Protein AF-A0A8X7B9W6-F1 (afdb_monomer)

Solvent-accessible surface area (backbone atoms only — not comparable to full-atom values): 8269 Å² total; per-residue (Å²): 113,77,61,52,80,72,72,48,58,95,86,63,89,63,46,58,64,69,31,48,52,60,50,53,57,27,50,77,64,75,42,87,74,66,68,87,75,43,56,63,53,60,66,53,50,50,39,49,50,31,42,53,51,50,54,51,38,53,75,70,69,50,92,70,72,53,69,81,34,40,29,38,85,53,95,95,35,83,41,71,57,70,68,85,72,73,56,68,72,58,46,46,67,78,60,58,82,56,89,60,82,83,79,76,84,77,96,76,90,77,79,86,76,73,63,79,74,58,59,65,58,54,63,58,66,75,74,107

Radius of gyration: 18.79 Å; Cα contacts (8 Å, |Δi|>4): 83; chains: 1; bounding box: 34×42×53 Å

Sequence (128 aa):
MYFGLYGASAKIKDLNPLKYNPFIKATAKNASVLLSSLPPTTDAALEHLKRVHLQIQIWLGNDVDIDNWGWKHFNNMLIPITMNRLPDHLLQILFCNCKKGCLGWSKEIVSCSLPTVQRKEWFRLLLK

Nearest PDB structures (foldseek):
  6yxy-assembly1_BE  TM=2.514E-01  e=5.507E+00  Trypanosoma brucei brucei

Foldseek 3Di:
DLCVVLVDDPVDPALVCSQPVVVVVCLVVVHDDPPVSRDDHPVVVVLVVLVVVVVVCVVVVHDDDLCVRQWDDDPNDIDGNDPDDDPVVVVCLVQVPCPDQDDDDDDDDDDSSDPPVVNVVVVVVVVD

Secondary structure (DSSP, 8-state):
-GGGGGT--TT---SHHHHHHHHHHHHHTTPPP-GGGSPPPHHHHHHHHHHHHHHHHHHTT----GGGTTEEEETTEEEE----PPPHHHHHHHT---SS----SSSS-------TTHHHHHHHHS--

pLDDT: mean 70.4, std 18.18, range [31.06, 96.31]

Organism: Trichonephila clavipes (NCBI:txid2585209)

Structure (mmCIF, N/CA/C/O backbone):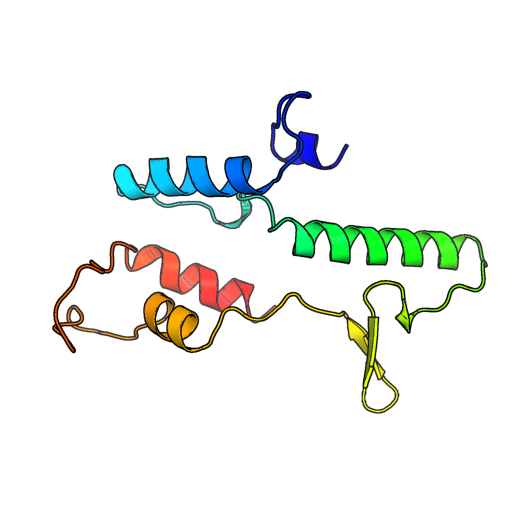
data_AF-A0A8X7B9W6-F1
#
_entry.id   AF-A0A8X7B9W6-F1
#
loop_
_atom_site.group_PDB
_atom_site.id
_atom_site.type_symbol
_atom_site.label_atom_id
_atom_site.label_alt_id
_atom_site.label_comp_id
_atom_site.label_asym_id
_atom_site.label_entity_id
_atom_site.label_seq_id
_atom_site.pdbx_PDB_ins_code
_atom_site.Cartn_x
_atom_site.Cartn_y
_atom_site.Cartn_z
_atom_site.occupancy
_atom_site.B_iso_or_equiv
_atom_site.auth_seq_id
_atom_site.auth_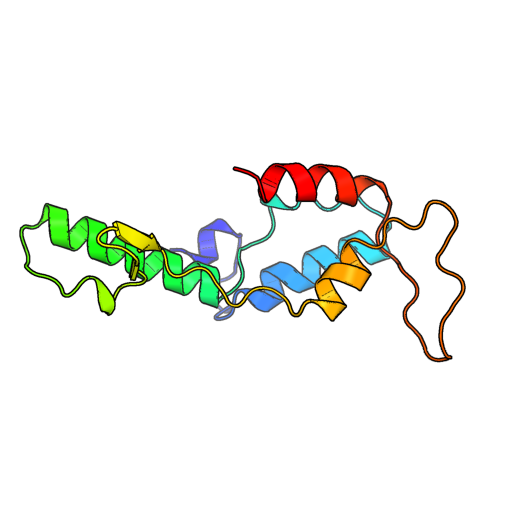comp_id
_atom_site.auth_asym_id
_atom_site.auth_atom_id
_atom_site.pdbx_PDB_model_num
ATOM 1 N N . MET A 1 1 ? 0.609 14.748 -1.212 1.00 59.38 1 MET A N 1
ATOM 2 C CA . MET A 1 1 ? 1.623 14.046 -0.396 1.00 59.38 1 MET A CA 1
ATOM 3 C C . MET A 1 1 ? 2.027 12.715 -1.028 1.00 59.38 1 MET A C 1
ATOM 5 O O . MET A 1 1 ? 3.168 12.618 -1.442 1.00 59.38 1 MET A O 1
ATOM 9 N N . TYR A 1 2 ? 1.114 11.753 -1.222 1.00 71.19 2 TYR A N 1
ATOM 10 C CA . TYR A 1 2 ? 1.434 10.405 -1.735 1.00 71.19 2 TYR A CA 1
ATOM 11 C C . TYR A 1 2 ? 2.133 10.355 -3.112 1.00 71.19 2 TYR A C 1
ATOM 13 O O . TYR A 1 2 ? 3.197 9.764 -3.249 1.00 71.19 2 TYR A O 1
ATOM 21 N N . PHE A 1 3 ? 1.597 11.049 -4.123 1.00 76.88 3 PHE A N 1
ATOM 22 C CA . PHE A 1 3 ? 2.201 11.122 -5.465 1.00 76.88 3 PHE A CA 1
ATOM 23 C C . PHE A 1 3 ? 3.614 11.740 -5.470 1.00 76.88 3 PHE A C 1
ATOM 25 O O . PHE A 1 3 ? 4.455 11.372 -6.288 1.00 76.88 3 PHE A O 1
ATOM 32 N N . GLY A 1 4 ? 3.897 12.647 -4.528 1.00 78.25 4 GLY A N 1
ATOM 33 C CA . GLY A 1 4 ? 5.192 13.320 -4.412 1.00 78.25 4 GLY A CA 1
ATOM 34 C C . GLY A 1 4 ? 6.334 12.387 -4.003 1.00 78.25 4 GLY A C 1
ATOM 35 O O . GLY A 1 4 ? 7.462 12.618 -4.427 1.00 78.25 4 GLY A O 1
ATOM 36 N N . LEU A 1 5 ? 6.050 11.296 -3.271 1.00 81.50 5 LEU A N 1
ATOM 37 C CA . LEU A 1 5 ? 7.064 10.288 -2.921 1.00 81.50 5 LEU A CA 1
ATOM 38 C C . LEU A 1 5 ? 7.690 9.630 -4.158 1.00 81.50 5 LEU A C 1
ATOM 40 O O . LEU A 1 5 ? 8.839 9.207 -4.112 1.00 81.50 5 LEU A O 1
ATOM 44 N N . TYR A 1 6 ? 6.949 9.579 -5.266 1.00 81.19 6 TYR A N 1
ATOM 45 C CA . TYR A 1 6 ? 7.391 8.975 -6.523 1.00 81.19 6 TYR A CA 1
ATOM 46 C C . TYR A 1 6 ? 7.807 10.021 -7.567 1.00 81.19 6 TYR A C 1
ATOM 48 O O . TYR A 1 6 ? 7.833 9.729 -8.761 1.00 81.19 6 TYR A O 1
ATOM 56 N N . GLY A 1 7 ? 8.104 11.256 -7.140 1.00 80.44 7 GLY A N 1
ATOM 57 C CA . GLY A 1 7 ? 8.569 12.325 -8.030 1.00 80.44 7 GLY A CA 1
ATOM 58 C C . GLY A 1 7 ? 7.512 12.822 -9.022 1.00 80.44 7 GLY A C 1
ATOM 59 O O . GLY A 1 7 ? 7.854 13.366 -10.073 1.00 80.44 7 GLY A O 1
ATOM 60 N N . ALA A 1 8 ? 6.225 12.622 -8.729 1.00 84.12 8 ALA A N 1
ATOM 61 C CA . ALA A 1 8 ? 5.153 13.066 -9.607 1.00 84.12 8 ALA A CA 1
ATOM 62 C C . ALA A 1 8 ? 5.015 14.596 -9.608 1.00 84.12 8 ALA A C 1
ATOM 64 O O . ALA A 1 8 ? 5.003 15.236 -8.556 1.00 84.12 8 ALA A O 1
ATOM 65 N N . SER A 1 9 ? 4.814 15.182 -10.792 1.00 82.50 9 SER A N 1
ATOM 66 C CA . SER A 1 9 ? 4.372 16.578 -10.892 1.00 82.50 9 SER A CA 1
ATOM 67 C C . SER A 1 9 ? 2.943 16.738 -10.358 1.00 82.50 9 SER A C 1
ATOM 69 O O . SER A 1 9 ? 2.137 15.811 -10.451 1.00 82.50 9 SER A O 1
ATOM 71 N N . ALA A 1 10 ? 2.582 17.942 -9.905 1.00 80.75 10 ALA A N 1
ATOM 72 C CA . ALA A 1 10 ? 1.245 18.248 -9.378 1.00 80.75 10 ALA A CA 1
ATOM 73 C C . ALA A 1 10 ? 0.084 17.999 -10.369 1.00 80.75 10 ALA A C 1
ATOM 75 O O . ALA A 1 10 ? -1.075 17.969 -9.968 1.00 80.75 10 ALA A O 1
ATOM 76 N N . LYS A 1 11 ? 0.379 17.822 -11.665 1.00 81.62 11 LYS A N 1
ATOM 77 C CA . LYS A 1 11 ? -0.619 17.552 -12.713 1.00 81.62 11 LYS A CA 1
ATOM 78 C C . LYS A 1 11 ? -1.028 16.078 -12.791 1.00 81.62 11 LYS A C 1
ATOM 80 O O . LYS A 1 11 ? -2.054 15.766 -13.391 1.00 81.62 11 LYS A O 1
ATOM 85 N N . ILE A 1 12 ? -0.228 15.173 -12.230 1.00 78.88 12 ILE A N 1
ATOM 86 C CA . ILE A 1 12 ? -0.461 13.731 -12.318 1.00 78.88 12 ILE A CA 1
ATOM 87 C C . ILE A 1 12 ? -1.448 13.322 -11.225 1.00 78.88 12 ILE A C 1
ATOM 89 O O . ILE A 1 12 ? -1.194 13.532 -10.042 1.00 78.88 12 ILE A O 1
ATOM 93 N N . LYS A 1 13 ? -2.571 12.731 -11.643 1.00 80.62 13 LYS A N 1
ATOM 94 C CA . LYS A 1 13 ? -3.644 12.253 -10.754 1.00 80.62 13 LYS A CA 1
ATOM 95 C C . LYS A 1 13 ? -3.729 10.728 -10.658 1.00 80.62 13 LYS A C 1
ATOM 97 O O . LYS A 1 13 ? -4.486 10.223 -9.841 1.00 80.62 13 LYS A O 1
ATOM 102 N N . ASP A 1 14 ? -2.972 10.012 -11.487 1.00 81.56 14 ASP A N 1
ATOM 103 C CA . ASP A 1 14 ? -2.948 8.550 -11.526 1.00 81.56 14 ASP A CA 1
ATOM 104 C C . ASP A 1 14 ? -1.517 8.037 -11.343 1.00 81.56 14 ASP A C 1
ATOM 106 O O . ASP A 1 14 ? -0.548 8.631 -11.823 1.00 81.56 14 ASP A O 1
ATOM 110 N N . LEU A 1 15 ? -1.391 6.933 -10.616 1.00 81.00 15 LEU A N 1
ATOM 111 C CA . LEU A 1 15 ? -0.134 6.277 -10.294 1.00 81.00 15 LEU A CA 1
ATOM 112 C C . LEU A 1 15 ? 0.328 5.361 -11.439 1.00 81.00 15 LEU A C 1
ATOM 114 O O . LEU A 1 15 ? 1.527 5.113 -11.591 1.00 81.00 15 LEU A O 1
ATOM 118 N N . ASN A 1 16 ? -0.599 4.907 -12.290 1.00 83.19 16 ASN A N 1
ATOM 119 C CA . ASN A 1 16 ? -0.290 3.981 -13.379 1.00 83.19 16 ASN A CA 1
ATOM 120 C C . ASN A 1 16 ? 0.755 4.521 -14.372 1.00 83.19 16 ASN A C 1
ATOM 122 O O . ASN A 1 16 ? 1.704 3.788 -14.663 1.00 83.19 16 ASN A O 1
ATOM 126 N N . PRO A 1 17 ? 0.692 5.782 -14.855 1.00 84.06 17 PRO A N 1
ATOM 127 C CA . PRO A 1 17 ? 1.710 6.310 -15.766 1.00 84.06 17 PRO A CA 1
ATOM 128 C C . PRO A 1 17 ? 3.104 6.396 -15.131 1.00 84.06 17 PRO A C 1
ATOM 130 O O . PRO A 1 17 ? 4.108 6.199 -15.819 1.00 84.06 17 PRO A O 1
ATOM 133 N N . LEU A 1 18 ? 3.175 6.657 -13.820 1.00 83.81 18 LEU A N 1
ATOM 134 C CA . LEU A 1 18 ? 4.432 6.711 -13.062 1.00 83.81 18 LEU A CA 1
ATOM 135 C C . LEU A 1 18 ? 5.066 5.328 -12.907 1.00 83.81 18 LEU A C 1
ATOM 137 O O . LEU A 1 18 ? 6.282 5.221 -12.801 1.00 83.81 18 LEU A O 1
ATOM 141 N N . LYS A 1 19 ? 4.255 4.268 -12.923 1.00 82.88 19 LYS A N 1
ATOM 142 C CA . LYS A 1 19 ? 4.721 2.881 -12.881 1.00 82.88 19 LYS A CA 1
ATOM 143 C C . LYS A 1 19 ? 5.088 2.355 -14.266 1.00 82.88 19 LYS A C 1
ATOM 145 O O . LYS A 1 19 ? 6.163 1.792 -14.460 1.00 82.88 19 LYS A O 1
ATOM 150 N N . TYR A 1 20 ? 4.189 2.532 -15.230 1.00 83.56 20 TYR A N 1
ATOM 151 C CA . TYR A 1 20 ? 4.286 1.913 -16.548 1.00 83.56 20 TYR A CA 1
ATOM 152 C C . TYR A 1 20 ? 5.398 2.529 -17.401 1.00 83.56 20 TYR A C 1
ATOM 154 O O . TYR A 1 20 ? 6.213 1.806 -17.972 1.00 83.56 20 TYR A O 1
ATOM 162 N N . ASN A 1 21 ? 5.498 3.861 -17.449 1.00 84.19 21 ASN A N 1
ATOM 163 C CA . ASN A 1 21 ? 6.439 4.526 -18.352 1.00 84.19 21 ASN A CA 1
ATOM 164 C C . ASN A 1 21 ? 7.914 4.230 -18.024 1.00 84.19 21 ASN A C 1
ATOM 166 O O . ASN A 1 21 ? 8.667 3.929 -18.955 1.00 84.19 21 ASN A O 1
ATOM 170 N N . PRO A 1 22 ? 8.370 4.278 -16.754 1.00 81.25 22 PRO A N 1
ATOM 171 C CA . PRO A 1 22 ? 9.742 3.898 -16.416 1.00 81.25 22 PRO A CA 1
ATOM 172 C C . PRO A 1 22 ? 10.018 2.423 -16.699 1.00 81.25 22 PRO A C 1
ATOM 174 O O . PRO A 1 22 ? 11.083 2.091 -17.215 1.00 81.25 22 PRO A O 1
ATOM 177 N N . PHE A 1 23 ? 9.043 1.552 -16.426 1.00 80.56 23 PHE A N 1
ATOM 178 C CA . PHE A 1 23 ? 9.162 0.121 -16.677 1.00 80.56 23 PHE A CA 1
ATOM 179 C C . PHE A 1 23 ? 9.349 -0.185 -18.169 1.00 80.56 23 PHE A C 1
ATOM 181 O O . PHE A 1 23 ? 10.295 -0.882 -18.541 1.00 80.56 23 PHE A O 1
ATOM 188 N N . ILE A 1 24 ? 8.515 0.388 -19.042 1.00 80.69 24 ILE A N 1
ATOM 189 C CA . ILE A 1 24 ? 8.644 0.223 -20.498 1.00 80.69 24 ILE A CA 1
ATOM 190 C C . ILE A 1 24 ? 9.957 0.812 -21.013 1.00 80.69 24 ILE A C 1
ATOM 192 O O . ILE A 1 24 ? 10.657 0.177 -21.797 1.00 80.69 24 ILE A O 1
ATOM 196 N N . LYS A 1 25 ? 10.351 2.000 -20.543 1.00 82.56 25 LYS A N 1
ATOM 197 C CA . LYS A 1 25 ? 11.625 2.616 -20.953 1.00 82.56 25 LYS A CA 1
ATOM 198 C C . LYS A 1 25 ? 12.837 1.770 -20.569 1.00 82.56 25 LYS A C 1
ATOM 200 O O . LYS A 1 25 ? 13.794 1.702 -21.336 1.00 82.56 25 LYS A O 1
ATOM 205 N N . ALA A 1 26 ? 12.823 1.164 -19.388 1.00 76.31 26 ALA A N 1
ATOM 206 C CA . ALA A 1 26 ? 13.914 0.322 -18.920 1.00 76.31 26 ALA A CA 1
ATOM 207 C C . ALA A 1 26 ? 13.950 -1.026 -19.651 1.00 76.31 26 ALA A C 1
ATOM 209 O O . ALA A 1 26 ? 15.013 -1.433 -20.115 1.00 76.31 26 ALA A O 1
ATOM 210 N N . THR A 1 27 ? 12.796 -1.672 -19.835 1.00 73.81 27 THR A N 1
ATOM 211 C CA . THR A 1 27 ? 12.693 -2.937 -20.584 1.00 73.81 27 THR A CA 1
ATOM 212 C C . THR A 1 27 ? 13.085 -2.768 -22.051 1.00 73.81 27 THR A C 1
ATOM 214 O O . THR A 1 27 ? 13.864 -3.571 -22.555 1.00 73.81 27 THR A O 1
ATOM 217 N N . ALA A 1 28 ? 12.679 -1.677 -22.711 1.00 77.25 28 ALA A N 1
ATOM 218 C CA . ALA A 1 28 ? 13.109 -1.357 -24.077 1.00 77.25 28 ALA A CA 1
ATOM 219 C C . ALA A 1 28 ? 14.634 -1.188 -24.211 1.00 77.25 28 ALA A C 1
ATOM 221 O O . ALA A 1 28 ? 15.199 -1.421 -25.276 1.00 77.25 28 ALA A O 1
ATOM 222 N N . LYS A 1 29 ? 15.312 -0.794 -23.127 1.00 78.44 29 LYS A N 1
ATOM 223 C CA . LYS A 1 29 ? 16.772 -0.639 -23.067 1.00 78.44 29 LYS A CA 1
ATOM 224 C C . LYS A 1 29 ? 17.493 -1.883 -22.537 1.00 78.44 29 LYS A C 1
ATOM 226 O O . LYS A 1 29 ? 18.694 -1.808 -22.298 1.00 78.44 29 LYS A O 1
ATOM 231 N N . ASN A 1 30 ? 16.785 -2.996 -22.311 1.00 76.62 30 ASN A N 1
ATOM 232 C CA . ASN A 1 30 ? 17.295 -4.181 -21.606 1.00 76.62 30 ASN A CA 1
ATOM 233 C C . ASN A 1 30 ? 17.947 -3.853 -20.246 1.00 76.62 30 ASN A C 1
ATOM 235 O O . ASN A 1 30 ? 18.818 -4.579 -19.767 1.00 76.62 30 ASN A O 1
ATOM 239 N N . ALA A 1 31 ? 17.536 -2.751 -19.617 1.00 75.12 31 ALA A N 1
ATOM 240 C CA . ALA A 1 31 ? 18.047 -2.318 -18.329 1.00 75.12 31 ALA A CA 1
ATOM 241 C C . ALA A 1 31 ? 17.284 -3.012 -17.195 1.00 75.12 31 ALA A C 1
ATOM 243 O O . ALA A 1 31 ? 16.072 -3.229 -17.271 1.00 75.12 31 ALA A O 1
ATOM 244 N N . SER A 1 32 ? 17.986 -3.326 -16.107 1.00 71.94 32 SER A N 1
ATOM 245 C CA . SER A 1 32 ? 17.351 -3.841 -14.896 1.00 71.94 32 SER A CA 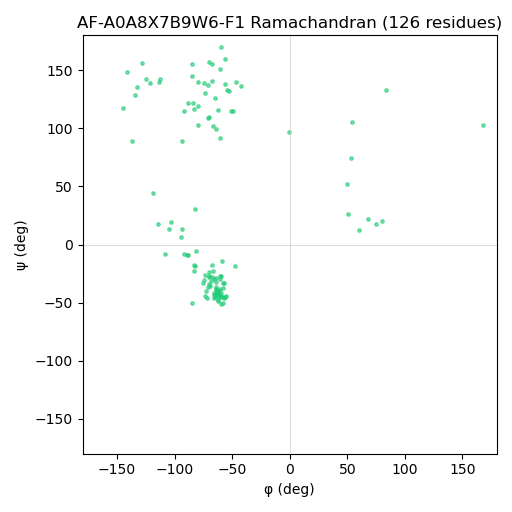1
ATOM 246 C C . SER A 1 32 ? 16.428 -2.783 -14.287 1.00 71.94 32 SER A C 1
ATOM 248 O O . SER A 1 32 ? 16.870 -1.672 -13.993 1.00 71.94 32 SER A O 1
ATOM 250 N N . VAL A 1 33 ? 15.164 -3.135 -14.045 1.00 70.56 33 VAL A N 1
ATOM 251 C CA . VAL A 1 33 ? 14.237 -2.284 -13.287 1.00 70.56 33 VAL A CA 1
ATOM 252 C C . VAL A 1 33 ? 14.358 -2.610 -11.808 1.00 70.56 33 VAL A C 1
ATOM 254 O O . VAL A 1 33 ? 14.090 -3.744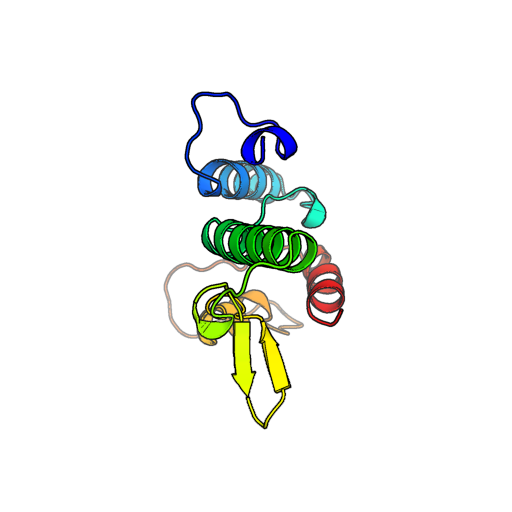 -11.405 1.00 70.56 33 VAL A O 1
ATOM 257 N N . LEU A 1 34 ? 14.694 -1.607 -10.999 1.00 76.06 34 LEU A N 1
ATOM 258 C CA . LEU A 1 34 ? 14.542 -1.698 -9.555 1.00 76.06 34 LEU A CA 1
ATOM 259 C C . LEU A 1 34 ? 13.045 -1.664 -9.223 1.00 76.06 34 LEU A C 1
ATOM 261 O O . LEU A 1 34 ? 12.385 -0.647 -9.386 1.00 76.06 34 LEU A O 1
ATOM 265 N N . LEU A 1 35 ? 12.485 -2.790 -8.791 1.00 72.88 35 LEU A N 1
ATOM 266 C CA . LEU A 1 35 ? 11.042 -2.888 -8.545 1.00 72.88 35 LEU A CA 1
ATOM 267 C C . LEU A 1 35 ? 10.595 -2.055 -7.344 1.00 72.88 35 LEU A C 1
ATOM 269 O O . LEU A 1 35 ? 9.486 -1.535 -7.349 1.00 72.88 35 LEU A O 1
ATOM 273 N N . SER A 1 36 ? 11.461 -1.899 -6.343 1.00 76.56 36 SER A N 1
ATOM 274 C CA . SER A 1 36 ? 11.177 -1.103 -5.147 1.00 76.56 36 SER A CA 1
ATOM 275 C C . SER A 1 36 ? 11.067 0.397 -5.423 1.00 76.56 36 SER A C 1
ATOM 277 O O . SER A 1 36 ? 10.502 1.112 -4.602 1.00 76.56 36 SER A O 1
ATOM 279 N N . SER A 1 37 ? 11.573 0.883 -6.563 1.00 77.12 37 SER A N 1
ATOM 280 C CA . SER A 1 37 ? 11.397 2.281 -6.970 1.00 77.12 37 SER A CA 1
ATOM 281 C C . SER A 1 37 ? 10.117 2.520 -7.769 1.00 77.12 37 SER A C 1
ATOM 283 O O . SER A 1 37 ? 9.765 3.674 -8.019 1.00 77.12 37 SER A O 1
ATOM 285 N N . LEU A 1 38 ? 9.406 1.459 -8.167 1.00 81.50 38 LEU A N 1
ATOM 286 C CA . LEU A 1 38 ? 8.115 1.606 -8.820 1.00 81.50 38 LEU A CA 1
ATOM 287 C C . LEU A 1 38 ? 7.059 2.002 -7.784 1.00 81.50 38 LEU A C 1
ATOM 289 O O . LEU A 1 38 ? 7.021 1.427 -6.692 1.00 81.50 38 LEU A O 1
ATOM 293 N N . PRO A 1 39 ? 6.150 2.926 -8.129 1.00 83.19 39 PRO A N 1
ATOM 294 C CA . PRO A 1 39 ? 4.981 3.127 -7.308 1.00 83.19 39 PRO A CA 1
ATOM 295 C C . PRO A 1 39 ? 4.151 1.839 -7.226 1.00 83.19 39 PRO A C 1
ATOM 297 O O . PRO A 1 39 ? 4.128 1.043 -8.179 1.00 83.19 39 PRO A O 1
ATOM 300 N N . PRO A 1 40 ? 3.424 1.635 -6.115 1.00 82.75 40 PRO A N 1
ATOM 301 C CA . PRO A 1 40 ? 2.398 0.612 -6.055 1.00 82.75 40 PRO A CA 1
ATOM 302 C C . PRO A 1 40 ? 1.335 0.879 -7.127 1.00 82.75 40 PRO A C 1
ATOM 304 O O . PRO A 1 40 ? 1.321 1.894 -7.817 1.00 82.75 40 PRO A O 1
ATOM 307 N N . THR A 1 41 ? 0.446 -0.074 -7.333 1.00 81.12 41 THR A N 1
ATOM 308 C CA . THR A 1 41 ? -0.768 0.143 -8.130 1.00 81.12 41 THR A CA 1
ATOM 309 C C . THR A 1 41 ? -1.738 1.059 -7.384 1.00 81.12 41 THR A C 1
ATOM 311 O O . THR A 1 41 ? -1.699 1.151 -6.155 1.00 81.12 41 THR A O 1
ATOM 314 N N . THR A 1 42 ? -2.633 1.714 -8.125 1.00 81.50 42 THR A N 1
ATOM 315 C CA . THR A 1 42 ? -3.623 2.640 -7.559 1.00 81.50 42 THR A CA 1
ATOM 316 C C . THR A 1 42 ? -4.472 1.984 -6.465 1.00 81.50 42 THR A C 1
ATOM 318 O O . THR A 1 42 ? -4.580 2.558 -5.383 1.00 81.50 42 THR A O 1
ATOM 321 N N . ASP A 1 43 ? -4.970 0.754 -6.645 1.00 82.75 43 ASP A N 1
ATOM 322 C CA . ASP A 1 43 ? -5.742 0.113 -5.566 1.00 82.75 43 ASP A CA 1
ATOM 323 C C . ASP A 1 43 ? -4.868 -0.368 -4.390 1.00 82.75 43 ASP A C 1
ATOM 325 O O . ASP A 1 43 ? -5.337 -0.350 -3.258 1.00 82.75 43 ASP A O 1
ATOM 329 N N . ALA A 1 44 ? -3.575 -0.683 -4.575 1.00 82.81 44 ALA A N 1
ATOM 330 C CA . ALA A 1 44 ? -2.679 -0.964 -3.439 1.00 82.81 44 ALA A CA 1
ATOM 331 C C . ALA A 1 44 ? -2.474 0.294 -2.599 1.00 82.81 44 ALA A C 1
ATOM 333 O O . ALA A 1 44 ? -2.465 0.225 -1.369 1.00 82.81 44 ALA A O 1
ATOM 334 N N . ALA A 1 45 ? -2.307 1.437 -3.268 1.00 84.12 45 ALA A N 1
ATOM 335 C CA . ALA A 1 45 ? -2.223 2.731 -2.615 1.00 84.12 45 ALA A CA 1
ATOM 336 C C . ALA A 1 45 ? -3.515 3.044 -1.851 1.00 84.12 45 ALA A C 1
ATOM 338 O O . ALA A 1 45 ? -3.450 3.446 -0.693 1.00 84.12 45 ALA A O 1
ATOM 339 N N . LEU A 1 46 ? -4.677 2.803 -2.462 1.00 85.50 46 LEU A N 1
ATOM 340 C CA . LEU A 1 46 ? -5.981 3.027 -1.840 1.00 85.50 46 LEU A CA 1
ATOM 341 C C . LEU A 1 46 ? -6.190 2.143 -0.603 1.00 85.50 46 LEU A C 1
ATOM 343 O O . LEU A 1 46 ? -6.537 2.657 0.458 1.00 85.50 46 LEU A O 1
ATOM 347 N N . GLU A 1 47 ? -5.901 0.845 -0.695 1.00 86.38 47 GLU A N 1
ATOM 348 C CA . GLU A 1 47 ? -5.982 -0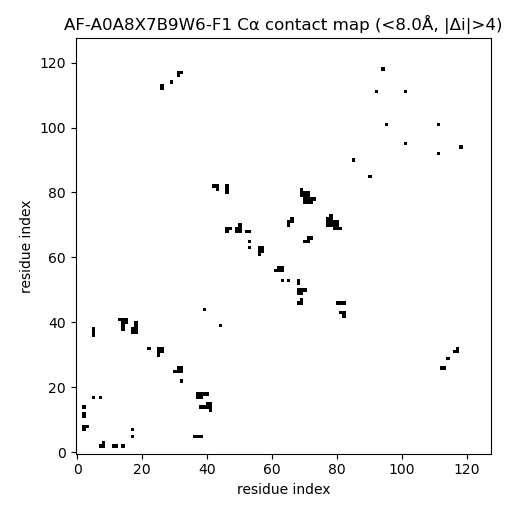.064 0.454 1.00 86.38 47 GLU A CA 1
ATOM 349 C C . GLU A 1 47 ? -4.969 0.308 1.550 1.00 86.38 47 GLU A C 1
ATOM 351 O O . GLU A 1 47 ? -5.273 0.232 2.740 1.00 86.38 47 GLU A O 1
ATOM 356 N N . HIS A 1 48 ? -3.770 0.774 1.186 1.00 85.88 48 HIS A N 1
ATOM 357 C CA . HIS A 1 48 ? -2.809 1.290 2.163 1.00 85.88 48 HIS A CA 1
ATOM 358 C C . HIS A 1 48 ? -3.324 2.546 2.876 1.00 85.88 48 HIS A C 1
ATOM 360 O O . HIS A 1 48 ? -3.219 2.632 4.099 1.00 85.88 48 HIS A O 1
ATOM 366 N N . LEU A 1 49 ? -3.923 3.487 2.143 1.00 88.06 49 LEU A N 1
ATOM 367 C CA . LEU A 1 49 ? -4.516 4.693 2.723 1.00 88.06 49 LEU A CA 1
ATOM 368 C C . LEU A 1 49 ? -5.662 4.361 3.684 1.00 88.06 49 LEU A C 1
ATOM 370 O O . LEU A 1 49 ? -5.715 4.953 4.761 1.00 88.06 49 LEU A O 1
ATOM 374 N N . LYS A 1 50 ? -6.523 3.389 3.351 1.00 87.94 50 LYS A N 1
ATOM 375 C CA . LYS A 1 50 ? -7.570 2.900 4.266 1.00 87.94 50 LYS A CA 1
ATOM 376 C C . LYS A 1 50 ? -6.983 2.388 5.580 1.00 87.94 50 LYS A C 1
ATOM 378 O O . LYS A 1 50 ? -7.450 2.778 6.645 1.00 87.94 50 LYS A O 1
ATOM 383 N N . ARG A 1 51 ? -5.913 1.587 5.520 1.00 87.94 51 ARG A N 1
ATOM 384 C CA . ARG A 1 51 ? -5.247 1.061 6.725 1.00 87.94 51 ARG A CA 1
ATOM 385 C C . ARG A 1 51 ? -4.605 2.157 7.570 1.00 87.94 51 ARG A C 1
ATOM 387 O O . ARG A 1 51 ? -4.745 2.137 8.787 1.00 87.94 51 ARG A O 1
ATOM 394 N N . VAL A 1 52 ? -3.921 3.115 6.939 1.00 89.81 52 VAL A N 1
ATOM 395 C CA . VAL A 1 52 ? -3.340 4.267 7.651 1.00 89.81 52 VAL A CA 1
ATOM 396 C C . VAL A 1 52 ? -4.441 5.095 8.310 1.00 89.81 52 VAL A C 1
ATOM 398 O O . VAL A 1 52 ? -4.299 5.481 9.467 1.00 89.81 52 VAL A O 1
ATOM 401 N N . HIS A 1 53 ? -5.552 5.327 7.608 1.00 89.81 53 HIS A N 1
ATOM 402 C CA . HIS A 1 53 ? -6.702 6.025 8.168 1.00 89.81 53 HIS A CA 1
ATOM 403 C C . HIS A 1 53 ? -7.261 5.290 9.390 1.00 89.81 53 HIS A C 1
ATOM 405 O O . HIS A 1 53 ? -7.368 5.898 10.452 1.00 89.81 53 HIS A O 1
ATOM 411 N N . LEU A 1 54 ? -7.531 3.986 9.273 1.00 89.25 54 LEU A N 1
ATOM 412 C CA . LEU A 1 54 ? -8.017 3.163 10.381 1.00 89.25 54 LEU A CA 1
ATOM 413 C C . LEU A 1 54 ? -7.070 3.219 11.589 1.00 89.25 54 LEU A C 1
ATOM 415 O O . LEU A 1 54 ? -7.518 3.425 12.712 1.00 89.25 54 LEU A O 1
ATOM 419 N N . GLN A 1 55 ? -5.759 3.108 11.360 1.00 90.56 55 GLN A N 1
ATOM 420 C CA . GLN A 1 55 ? -4.758 3.174 12.426 1.00 90.56 55 GLN A CA 1
ATOM 421 C C . GLN A 1 55 ? -4.809 4.504 13.187 1.00 90.56 55 GLN A C 1
ATOM 423 O O . GLN A 1 55 ? -4.721 4.518 14.415 1.00 90.56 55 GLN A O 1
ATOM 428 N N . ILE A 1 56 ? -4.969 5.613 12.462 1.00 93.62 56 ILE A N 1
ATOM 429 C CA . ILE A 1 56 ? -5.104 6.945 13.057 1.00 93.62 56 ILE A CA 1
ATOM 430 C C . ILE A 1 56 ? -6.402 7.038 13.863 1.00 93.62 56 ILE A C 1
ATOM 432 O O . ILE A 1 56 ? -6.381 7.555 14.975 1.00 93.62 56 ILE A O 1
ATOM 436 N N . GLN A 1 57 ? -7.518 6.526 13.343 1.00 93.25 57 GLN A N 1
ATOM 437 C CA . GLN A 1 57 ? -8.793 6.556 14.063 1.00 93.25 57 GLN A CA 1
ATOM 438 C C . GLN A 1 57 ? -8.750 5.747 15.365 1.00 93.25 57 GLN A C 1
ATOM 440 O O . GLN A 1 57 ? -9.227 6.229 16.391 1.00 93.25 57 GLN A O 1
ATOM 445 N N . ILE A 1 58 ? -8.103 4.576 15.349 1.00 89.94 58 ILE A N 1
ATOM 446 C CA . ILE A 1 58 ? -7.870 3.763 16.551 1.00 89.94 58 ILE A CA 1
ATOM 447 C C . ILE A 1 58 ? -7.059 4.552 17.583 1.00 89.94 58 ILE A C 1
ATOM 449 O O . ILE A 1 58 ? -7.406 4.561 18.761 1.00 89.94 58 ILE A O 1
ATOM 453 N N . TRP A 1 59 ? -5.999 5.252 17.162 1.00 94.56 59 TRP A N 1
ATOM 454 C CA . TRP A 1 59 ? -5.208 6.093 18.071 1.00 94.56 59 TRP A CA 1
ATOM 455 C C . TRP A 1 59 ? -5.997 7.258 18.665 1.00 94.56 59 TRP A C 1
ATOM 457 O O . TRP A 1 59 ? -5.695 7.690 19.773 1.00 94.56 59 TRP A O 1
ATOM 467 N N . LEU A 1 60 ? -7.006 7.752 17.950 1.00 96.31 60 LEU A N 1
ATOM 468 C CA . LEU A 1 60 ? -7.911 8.788 18.441 1.00 96.31 60 LEU A CA 1
ATOM 469 C C . LEU A 1 60 ? -9.022 8.234 19.349 1.00 96.31 60 LEU A C 1
ATOM 471 O O . LEU A 1 60 ? -9.766 9.022 19.923 1.00 96.31 60 LEU A O 1
ATOM 475 N N . GLY A 1 61 ? -9.130 6.909 19.501 1.00 93.94 61 GLY A N 1
ATOM 476 C CA . GLY A 1 61 ? -10.168 6.263 20.308 1.00 93.94 61 GLY A CA 1
ATOM 477 C C . GLY A 1 61 ? -11.550 6.257 19.653 1.00 93.94 61 GLY A C 1
ATOM 478 O O . GLY A 1 61 ? -12.546 6.061 20.346 1.00 93.94 61 GLY A O 1
ATOM 479 N N . ASN A 1 62 ? -11.623 6.484 18.340 1.00 92.50 62 ASN A N 1
ATOM 480 C CA . ASN A 1 62 ? -12.880 6.429 17.604 1.00 92.50 62 ASN A CA 1
ATOM 481 C C . ASN A 1 62 ? -13.254 4.976 17.306 1.00 92.50 62 ASN A C 1
ATOM 483 O O . ASN A 1 62 ? -12.398 4.174 16.929 1.00 92.50 62 ASN A O 1
ATOM 487 N N . ASP A 1 63 ? -14.543 4.664 17.424 1.00 87.06 63 ASP A N 1
ATOM 488 C CA . ASP A 1 63 ? -15.077 3.385 16.971 1.00 87.06 63 ASP A CA 1
ATOM 489 C C . ASP A 1 63 ? -15.277 3.434 15.455 1.00 87.06 63 ASP A C 1
ATOM 491 O O . ASP A 1 63 ? -15.980 4.303 14.929 1.00 87.06 63 ASP A O 1
ATOM 495 N N . VAL A 1 64 ? -14.591 2.548 14.739 1.00 86.69 64 VAL A N 1
ATOM 496 C CA . VAL A 1 64 ? -14.593 2.521 13.279 1.00 86.69 64 VAL A CA 1
ATOM 497 C C . VAL A 1 64 ? -14.769 1.091 12.817 1.00 86.69 64 VAL A C 1
ATOM 499 O O . VAL A 1 64 ? -14.021 0.202 13.214 1.00 86.69 64 VAL A O 1
ATOM 502 N N . ASP A 1 65 ? -15.732 0.889 11.925 1.00 84.56 65 ASP A N 1
ATOM 503 C CA . ASP A 1 65 ? -16.038 -0.419 11.363 1.00 84.56 65 ASP A CA 1
ATOM 504 C C . ASP A 1 65 ? -14.891 -0.953 10.490 1.00 84.56 65 ASP A C 1
ATOM 506 O O . ASP A 1 65 ? -14.719 -0.561 9.335 1.00 84.56 65 ASP A O 1
ATOM 510 N N . ILE A 1 66 ? -14.111 -1.870 11.055 1.00 81.31 66 ILE A N 1
ATOM 511 C CA . ILE A 1 66 ? -12.890 -2.429 10.468 1.00 81.31 66 ILE A CA 1
ATOM 512 C C . ILE A 1 66 ? -13.153 -3.092 9.103 1.00 81.31 66 ILE A C 1
ATOM 514 O O . ILE A 1 66 ? -12.294 -3.001 8.217 1.00 81.31 66 ILE A O 1
ATOM 518 N N . ASP A 1 67 ? -14.333 -3.688 8.896 1.00 78.25 67 ASP A N 1
ATOM 519 C CA . ASP A 1 67 ? -14.674 -4.406 7.657 1.00 78.25 67 ASP A CA 1
ATOM 520 C C . ASP A 1 67 ? -14.766 -3.468 6.437 1.00 78.25 67 ASP A C 1
ATOM 522 O O . ASP A 1 67 ? -14.550 -3.882 5.295 1.00 78.25 67 ASP A O 1
ATOM 526 N N . ASN A 1 68 ? -14.999 -2.173 6.667 1.00 77.25 68 ASN A N 1
ATOM 527 C CA . ASN A 1 68 ? -15.060 -1.160 5.615 1.00 77.25 68 ASN A CA 1
ATOM 528 C C . ASN A 1 68 ? -13.695 -0.513 5.287 1.00 77.25 68 ASN A C 1
ATOM 530 O O . ASN A 1 68 ? -13.570 0.193 4.279 1.00 77.25 68 ASN A O 1
ATOM 534 N N . TRP A 1 69 ? -12.640 -0.777 6.072 1.00 83.44 69 TRP A N 1
ATOM 535 C CA . TRP A 1 69 ? -11.347 -0.073 5.971 1.00 83.44 69 TRP A CA 1
ATOM 536 C C . TRP A 1 69 ? -10.153 -0.967 5.620 1.00 83.44 69 TRP A C 1
ATOM 538 O O . TRP A 1 69 ? -9.051 -0.814 6.152 1.00 83.44 69 TRP A O 1
ATOM 548 N N . GLY A 1 70 ? -10.339 -1.859 4.647 1.00 79.44 70 GLY A N 1
ATOM 549 C CA . GLY A 1 70 ? -9.237 -2.637 4.068 1.00 79.44 70 GLY A CA 1
ATOM 550 C C . GLY A 1 70 ? -8.821 -3.845 4.908 1.00 79.44 70 GLY A C 1
ATOM 551 O O . GLY A 1 70 ? -7.713 -4.362 4.743 1.00 79.44 70 GLY A O 1
ATOM 552 N N . TRP A 1 71 ? -9.711 -4.302 5.786 1.00 84.81 71 TRP A N 1
ATOM 553 C CA . TRP A 1 71 ? -9.599 -5.526 6.572 1.00 84.81 71 TRP A CA 1
ATOM 554 C C . TRP A 1 71 ? -10.870 -6.352 6.407 1.00 84.81 71 TRP A C 1
ATOM 556 O O . TRP A 1 71 ? -11.916 -5.821 6.050 1.00 84.81 71 TRP A O 1
ATOM 566 N N . LYS A 1 72 ? -10.765 -7.661 6.625 1.00 86.19 72 LYS A N 1
ATOM 567 C CA . LYS A 1 72 ? -11.912 -8.568 6.658 1.00 86.19 72 LYS A CA 1
ATOM 568 C C . LYS A 1 72 ? -11.730 -9.610 7.748 1.00 86.19 72 LYS A C 1
ATOM 570 O O . LYS A 1 72 ? -10.607 -10.060 8.003 1.00 86.19 72 LYS A O 1
ATOM 575 N N . HIS A 1 73 ? -12.835 -10.049 8.327 1.00 84.94 73 HIS A N 1
ATOM 576 C CA . HIS A 1 73 ? -12.843 -11.188 9.233 1.00 84.94 73 HIS A CA 1
ATOM 577 C C . HIS A 1 73 ? -12.666 -12.515 8.474 1.00 84.94 73 HIS A C 1
ATOM 579 O O . HIS A 1 73 ? -13.359 -12.806 7.498 1.00 84.94 73 HIS A O 1
ATOM 585 N N . PHE A 1 74 ? -11.733 -13.344 8.936 1.00 84.88 74 PHE A N 1
ATOM 586 C CA . PHE A 1 74 ? -11.519 -14.709 8.463 1.00 84.88 74 PHE A CA 1
ATOM 587 C C . PHE A 1 74 ? -11.087 -15.593 9.635 1.00 84.88 74 PHE A C 1
ATOM 589 O O . PHE A 1 74 ? -10.037 -15.359 10.226 1.00 84.88 74 PHE A O 1
ATOM 596 N N . ASN A 1 75 ? -11.889 -16.604 9.983 1.00 87.00 75 ASN A N 1
ATOM 597 C CA . ASN A 1 75 ? -11.628 -17.526 11.100 1.00 87.00 75 ASN A CA 1
ATOM 598 C C . ASN A 1 75 ? -11.277 -16.809 12.423 1.00 87.00 75 ASN A C 1
ATOM 600 O O . ASN A 1 75 ? -10.246 -17.093 13.027 1.00 87.00 75 ASN A O 1
ATOM 604 N N . ASN A 1 76 ? -12.107 -15.848 12.850 1.00 84.69 76 ASN A N 1
ATOM 605 C CA . ASN A 1 76 ? -11.880 -15.002 14.037 1.00 84.69 76 ASN A CA 1
ATOM 606 C C . ASN A 1 76 ? -10.593 -14.154 14.002 1.00 84.69 76 ASN A C 1
ATOM 608 O O . ASN A 1 76 ? -10.213 -13.568 15.013 1.00 84.69 76 ASN A O 1
ATOM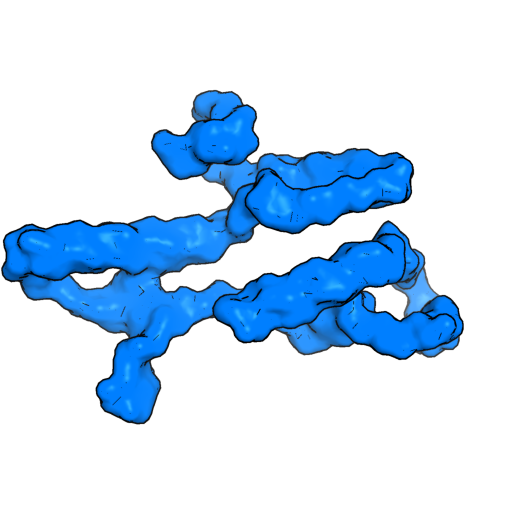 612 N N . MET A 1 77 ? -9.936 -14.053 12.848 1.00 84.44 77 MET A N 1
ATOM 613 C CA . MET A 1 77 ? -8.766 -13.212 12.635 1.00 84.44 77 MET A CA 1
ATOM 614 C C . MET A 1 77 ? -9.109 -12.072 11.679 1.00 84.44 77 MET A C 1
ATOM 616 O O . MET A 1 77 ? -9.840 -12.257 10.707 1.00 84.44 77 MET A O 1
ATOM 620 N N . LEU A 1 78 ? -8.548 -10.894 11.934 1.00 83.62 78 LEU A N 1
ATOM 621 C CA . LEU A 1 78 ? -8.567 -9.788 10.985 1.00 83.62 78 LEU A CA 1
ATOM 622 C C . LEU A 1 78 ? -7.425 -9.975 9.994 1.00 83.62 78 LEU A C 1
ATOM 624 O O . LEU A 1 78 ? -6.253 -9.957 10.375 1.00 83.62 78 LEU A O 1
ATOM 628 N N . ILE A 1 79 ? -7.765 -10.149 8.720 1.00 86.06 79 ILE A N 1
ATOM 629 C CA . ILE A 1 79 ? -6.780 -10.231 7.643 1.00 86.06 79 ILE A CA 1
ATOM 630 C C . ILE A 1 79 ? -6.920 -9.029 6.710 1.00 86.06 79 ILE A C 1
ATOM 632 O O . ILE A 1 79 ? -8.041 -8.600 6.423 1.00 86.06 79 ILE A O 1
ATOM 636 N N . PRO A 1 80 ? -5.804 -8.453 6.236 1.00 83.50 80 PRO A N 1
ATOM 637 C CA . PRO A 1 80 ? -5.869 -7.300 5.358 1.00 83.50 80 PRO A CA 1
ATOM 638 C C . PRO A 1 80 ? -6.472 -7.716 4.016 1.00 83.50 80 PRO A C 1
ATOM 640 O O . PRO A 1 80 ? -6.163 -8.783 3.474 1.00 83.50 80 PRO A O 1
ATOM 643 N N . ILE A 1 81 ? -7.310 -6.851 3.453 1.00 82.25 81 ILE A N 1
ATOM 644 C CA . ILE A 1 81 ? -7.755 -6.986 2.072 1.00 82.25 81 ILE A CA 1
ATOM 645 C C . ILE A 1 81 ? -6.542 -6.683 1.195 1.00 82.25 81 ILE A C 1
ATOM 647 O O . ILE A 1 81 ? -6.029 -5.563 1.132 1.00 82.25 81 ILE A O 1
ATOM 651 N N . THR A 1 82 ? -6.030 -7.730 0.560 1.00 74.31 82 THR A N 1
ATOM 652 C CA . THR A 1 82 ? -4.996 -7.616 -0.459 1.00 74.31 82 THR A CA 1
ATOM 653 C C . THR A 1 82 ? -5.650 -7.333 -1.805 1.00 74.31 82 THR A C 1
ATOM 655 O O . THR A 1 82 ? -6.824 -7.628 -2.024 1.00 74.31 82 THR A O 1
ATOM 658 N N . MET A 1 83 ? -4.891 -6.721 -2.713 1.00 72.56 83 MET A N 1
ATOM 659 C CA . MET A 1 83 ? -5.381 -6.455 -4.062 1.00 72.56 83 MET A CA 1
ATOM 660 C C . MET A 1 83 ? -5.846 -7.727 -4.759 1.00 72.56 83 MET A C 1
ATOM 662 O O . MET A 1 83 ? -5.366 -8.820 -4.444 1.00 72.56 83 MET A O 1
ATOM 666 N N . ASN A 1 84 ? -6.682 -7.553 -5.787 1.00 64.19 84 ASN A N 1
ATOM 667 C CA . ASN A 1 84 ? -6.977 -8.626 -6.723 1.00 64.19 84 ASN A CA 1
ATOM 668 C C . ASN A 1 84 ? -5.668 -9.260 -7.192 1.00 64.19 84 ASN A C 1
ATOM 670 O O . ASN A 1 84 ? -4.824 -8.624 -7.833 1.00 64.19 84 ASN A O 1
ATOM 674 N N . ARG A 1 85 ? -5.500 -10.529 -6.814 1.00 62.41 85 ARG A N 1
ATOM 675 C CA . ARG A 1 85 ? -4.389 -11.354 -7.254 1.00 62.41 85 ARG A CA 1
ATOM 676 C C . ARG A 1 85 ? -4.381 -11.318 -8.776 1.00 62.41 85 ARG A C 1
ATOM 678 O O . ARG A 1 85 ? -5.428 -11.463 -9.406 1.00 62.41 85 ARG A O 1
ATOM 685 N N . LEU A 1 86 ? -3.204 -11.092 -9.357 1.00 67.00 86 LEU A N 1
ATOM 686 C CA . LEU A 1 86 ? -3.054 -11.126 -10.805 1.00 67.00 86 LEU A CA 1
ATOM 687 C C . LEU A 1 86 ? -3.632 -12.463 -11.317 1.00 67.00 86 LEU A C 1
ATOM 689 O O . LEU A 1 86 ? -3.308 -13.491 -10.715 1.00 67.00 86 LEU A O 1
ATOM 693 N N . PRO A 1 87 ? -4.482 -12.471 -12.361 1.00 67.62 87 PRO A N 1
ATOM 694 C CA . PRO A 1 87 ? -5.064 -13.696 -12.896 1.00 67.62 87 PRO A CA 1
ATOM 695 C C . PRO A 1 87 ? -4.021 -14.797 -13.086 1.00 67.62 87 PRO A C 1
ATOM 697 O O . PRO A 1 87 ? -2.913 -14.525 -13.555 1.00 67.62 87 PRO A O 1
ATOM 700 N N . ASP A 1 88 ? -4.378 -16.042 -12.764 1.00 66.62 88 ASP A N 1
ATOM 701 C CA . ASP A 1 88 ? -3.413 -17.149 -12.729 1.00 66.62 88 ASP A CA 1
ATOM 702 C C . ASP A 1 88 ? -2.683 -17.350 -14.064 1.00 66.62 88 ASP A C 1
ATOM 704 O O . ASP A 1 88 ? -1.491 -17.651 -14.075 1.00 66.62 88 ASP A O 1
ATOM 708 N N . HIS A 1 89 ? -3.349 -17.091 -15.195 1.00 66.25 89 HIS A N 1
ATOM 709 C CA . HIS A 1 89 ? -2.714 -17.149 -16.514 1.00 66.25 89 HIS A CA 1
ATOM 710 C C . HIS A 1 89 ? -1.596 -16.100 -16.680 1.00 66.25 89 HIS A C 1
ATOM 712 O O . HIS A 1 89 ? -0.543 -16.401 -17.238 1.00 66.25 89 HIS A O 1
ATOM 718 N N . LEU A 1 90 ? -1.772 -14.885 -16.147 1.00 65.75 90 LEU A N 1
ATOM 719 C CA . LEU A 1 90 ? -0.739 -13.845 -16.167 1.00 65.75 90 LEU A CA 1
ATOM 720 C C . LEU A 1 90 ? 0.407 -14.186 -15.215 1.00 65.75 90 LEU A C 1
ATOM 722 O O . LEU A 1 90 ? 1.567 -13.947 -15.547 1.00 65.75 90 LEU A O 1
ATOM 726 N N . LEU A 1 91 ? 0.105 -14.786 -14.059 1.00 66.44 91 LEU A N 1
ATOM 727 C CA . LEU A 1 91 ? 1.137 -15.307 -13.162 1.00 66.44 91 LEU A CA 1
ATOM 728 C C . LEU A 1 91 ? 1.959 -16.393 -13.869 1.00 66.44 91 LEU A C 1
ATOM 730 O O . LEU A 1 91 ? 3.182 -16.340 -13.830 1.00 66.44 91 LEU A O 1
ATOM 734 N N . GLN A 1 92 ? 1.333 -17.328 -14.584 1.00 60.38 92 GLN A N 1
ATOM 735 C CA . GLN A 1 92 ? 2.055 -18.356 -15.343 1.00 60.38 92 GLN A CA 1
ATOM 736 C C . GLN A 1 92 ? 2.968 -17.766 -16.429 1.00 60.38 92 GLN A C 1
ATOM 738 O O . GLN A 1 92 ? 4.091 -18.241 -16.595 1.00 60.38 92 GLN A O 1
ATOM 743 N N . ILE A 1 93 ? 2.536 -16.707 -17.122 1.00 62.00 93 ILE A N 1
ATOM 744 C CA . ILE A 1 93 ? 3.362 -16.003 -18.119 1.00 62.00 93 ILE A CA 1
ATOM 745 C C . ILE A 1 93 ? 4.567 -15.324 -17.451 1.00 62.00 93 ILE A C 1
ATOM 747 O O . ILE A 1 93 ? 5.697 -15.460 -17.923 1.00 62.00 93 ILE A O 1
ATOM 751 N N . LEU A 1 94 ? 4.352 -14.629 -16.329 1.00 62.00 94 LEU A N 1
ATOM 752 C CA . LEU A 1 94 ? 5.413 -13.934 -15.587 1.00 62.00 94 LEU A CA 1
ATOM 753 C C . LEU A 1 94 ? 6.388 -14.900 -14.893 1.00 62.00 94 LEU A C 1
ATOM 755 O O . LEU A 1 94 ? 7.582 -14.610 -14.791 1.00 62.00 94 LEU A O 1
ATOM 759 N N . PHE A 1 95 ? 5.891 -16.049 -14.434 1.00 55.84 95 PHE A N 1
ATOM 760 C CA . PHE A 1 95 ? 6.637 -17.055 -13.674 1.00 55.84 95 PHE A CA 1
ATOM 761 C C . PHE A 1 95 ? 7.006 -18.302 -14.491 1.00 55.84 95 PHE A C 1
ATOM 763 O O . PHE A 1 95 ? 7.447 -19.285 -13.892 1.00 55.84 95 PHE A O 1
ATOM 770 N N . CYS A 1 96 ? 6.884 -18.288 -15.829 1.00 56.78 96 CYS A N 1
ATOM 771 C CA . CYS A 1 96 ? 7.224 -19.447 -16.669 1.00 56.78 96 CYS A CA 1
ATOM 772 C C . CYS A 1 96 ? 8.626 -19.938 -16.313 1.00 56.78 96 CYS A C 1
ATOM 774 O O . CYS A 1 96 ? 9.636 -19.253 -16.520 1.00 56.78 96 CYS A O 1
ATOM 776 N N . ASN A 1 97 ? 8.704 -21.153 -15.772 1.00 49.38 97 ASN A N 1
ATOM 777 C CA . ASN A 1 97 ? 9.940 -21.736 -15.252 1.00 49.38 97 ASN A CA 1
ATOM 778 C C . ASN A 1 97 ? 10.799 -22.363 -16.361 1.00 49.38 97 ASN A C 1
ATOM 780 O O . ASN A 1 97 ? 11.517 -23.347 -16.189 1.00 49.38 97 ASN A O 1
ATOM 784 N N . CYS A 1 98 ? 10.681 -21.779 -17.540 1.00 52.94 98 CYS A N 1
ATOM 785 C CA . CYS A 1 98 ? 11.064 -22.353 -18.803 1.00 52.94 98 CYS A CA 1
ATOM 786 C C . CYS A 1 98 ? 12.588 -22.198 -18.929 1.00 52.94 98 CYS A C 1
ATOM 788 O O . CYS A 1 98 ? 13.112 -21.098 -19.097 1.00 52.94 98 CYS A O 1
ATOM 790 N N . LYS A 1 99 ? 13.309 -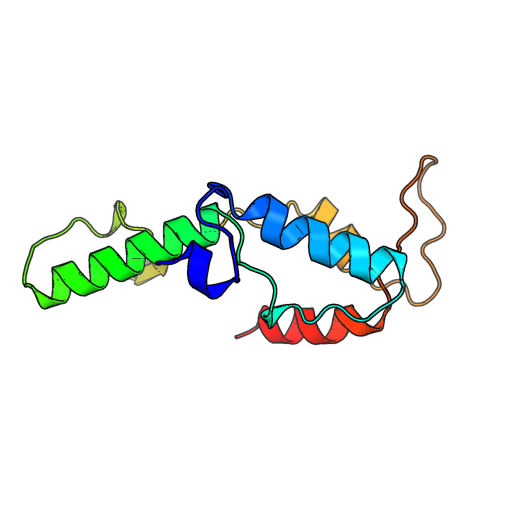23.308 -18.690 1.00 49.59 99 LYS A N 1
ATOM 791 C CA . LYS A 1 99 ? 14.789 -23.384 -18.659 1.00 49.59 99 LYS A CA 1
ATOM 792 C C . LYS A 1 99 ? 15.420 -23.218 -20.044 1.00 49.59 99 LYS A C 1
ATOM 794 O O . LYS A 1 99 ? 16.574 -22.824 -20.157 1.00 49.59 99 LYS A O 1
ATOM 799 N N . LYS A 1 100 ? 14.654 -23.523 -21.086 1.00 45.69 100 LYS A N 1
ATOM 800 C CA . LYS A 1 100 ? 14.911 -23.181 -22.484 1.00 45.69 100 LYS A CA 1
ATOM 801 C C . LYS A 1 100 ? 13.699 -22.368 -22.930 1.00 45.69 100 LYS A C 1
ATOM 803 O O . LYS A 1 100 ? 12.595 -22.675 -22.478 1.00 45.69 100 LYS A O 1
ATOM 808 N N . GLY A 1 101 ? 13.922 -21.303 -23.703 1.00 44.78 101 GLY A N 1
ATOM 809 C CA . GLY A 1 101 ? 12.884 -20.347 -24.099 1.00 44.78 101 GLY A CA 1
AT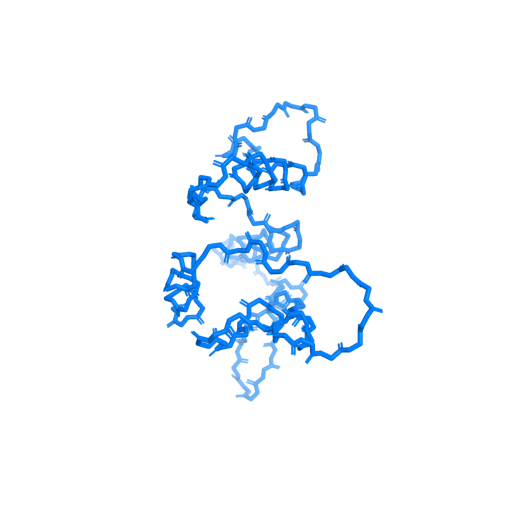OM 810 C C . GLY A 1 101 ? 11.580 -21.039 -24.492 1.00 44.78 101 GLY A C 1
ATOM 811 O O . GLY A 1 101 ? 11.600 -22.079 -25.148 1.00 44.78 101 GLY A O 1
ATOM 812 N N . CYS A 1 102 ? 10.459 -20.499 -24.022 1.00 47.41 102 CYS A N 1
ATOM 813 C CA . CYS A 1 102 ? 9.137 -21.078 -24.222 1.00 47.41 102 CYS A CA 1
ATOM 814 C C . CYS A 1 102 ? 8.813 -21.057 -25.716 1.00 47.41 102 CYS A C 1
ATOM 816 O O . CYS A 1 102 ? 8.423 -20.025 -26.259 1.00 47.41 102 CYS A O 1
ATOM 818 N N . LEU A 1 103 ? 8.997 -22.186 -26.392 1.00 45.06 103 LEU A N 1
ATOM 819 C CA . LEU A 1 103 ? 8.538 -22.370 -27.759 1.00 45.06 103 LEU A CA 1
ATOM 820 C C . LEU A 1 103 ? 7.156 -23.017 -27.719 1.00 45.06 103 LEU A C 1
ATOM 822 O O . LEU A 1 103 ? 7.027 -24.234 -27.755 1.00 45.06 103 LEU A O 1
ATOM 826 N N . GLY A 1 104 ? 6.148 -22.144 -27.661 1.00 39.56 104 GLY A N 1
ATOM 827 C CA . GLY A 1 104 ? 4.775 -22.408 -28.080 1.00 39.56 104 GLY A CA 1
ATOM 828 C C . GLY A 1 104 ? 3.886 -23.105 -27.052 1.00 39.56 104 GLY A C 1
ATOM 829 O O . GLY A 1 104 ? 4.230 -24.156 -26.533 1.00 39.56 104 GLY A O 1
ATOM 830 N N . TRP A 1 105 ? 2.675 -22.575 -26.879 1.00 31.06 105 TRP A N 1
ATOM 831 C CA . TRP A 1 105 ? 1.556 -23.067 -27.684 1.00 31.06 105 TRP A CA 1
ATOM 832 C C . TRP A 1 105 ? 0.764 -21.887 -28.268 1.00 31.06 105 TRP A C 1
ATOM 834 O O . TRP A 1 105 ? 0.543 -20.882 -27.605 1.00 31.06 105 TRP A O 1
ATOM 844 N N . SER A 1 106 ? 0.446 -22.047 -29.558 1.00 35.53 106 SER A N 1
ATOM 845 C CA . SER A 1 106 ? -0.353 -21.214 -30.474 1.00 35.53 106 SER A CA 1
ATOM 846 C C . SER A 1 106 ? 0.010 -19.729 -30.653 1.00 35.53 106 SER A C 1
ATOM 848 O O . SER A 1 106 ? -0.294 -18.872 -29.836 1.00 35.53 106 SER A O 1
ATOM 850 N N . LYS A 1 107 ? 0.621 -19.478 -31.820 1.00 38.09 107 LYS A N 1
ATOM 851 C CA . LYS A 1 107 ? 0.582 -18.284 -32.684 1.00 38.09 107 LYS A CA 1
ATOM 852 C C . LYS A 1 107 ? -0.306 -17.126 -32.192 1.00 38.09 107 LYS A C 1
ATOM 854 O O . LYS A 1 107 ? -1.495 -17.122 -32.458 1.00 38.09 107 LYS A O 1
ATOM 859 N N . GLU A 1 108 ? 0.309 -16.149 -31.533 1.00 34.69 108 GLU A N 1
ATOM 860 C CA . GLU A 1 108 ? 0.336 -14.719 -31.893 1.00 34.69 108 GLU A CA 1
ATOM 861 C C . GLU A 1 108 ? 0.892 -13.919 -30.698 1.00 34.69 108 GLU A C 1
ATOM 863 O O . GLU A 1 108 ? 0.242 -13.709 -29.685 1.00 34.69 108 GLU A O 1
ATOM 868 N N . ILE A 1 109 ? 2.163 -13.522 -30.838 1.00 35.94 109 ILE A N 1
ATOM 869 C CA . ILE A 1 109 ? 2.802 -12.355 -30.209 1.00 35.94 109 ILE A CA 1
ATOM 870 C C . ILE A 1 109 ? 2.680 -12.249 -28.675 1.00 35.94 109 ILE A C 1
ATOM 872 O O . ILE A 1 109 ? 2.059 -11.333 -28.150 1.00 35.94 109 ILE A O 1
ATOM 876 N N . VAL A 1 110 ? 3.426 -13.076 -27.937 1.00 39.84 110 VAL A N 1
ATOM 877 C CA . VAL A 1 110 ? 4.018 -12.621 -26.665 1.00 39.84 110 VAL A CA 1
ATOM 878 C C . VAL A 1 110 ? 5.452 -13.132 -26.586 1.00 39.84 110 VAL A C 1
ATOM 880 O O . VAL A 1 110 ? 5.735 -14.225 -26.099 1.00 39.84 110 VAL A O 1
ATOM 883 N N . SER A 1 111 ? 6.393 -12.342 -27.100 1.00 40.50 111 SER A N 1
ATOM 884 C CA . SER A 1 111 ? 7.805 -12.523 -26.775 1.00 40.50 111 SER A CA 1
ATOM 885 C C . SER A 1 111 ? 7.976 -12.310 -25.269 1.00 40.50 111 SER A C 1
ATOM 887 O O . SER A 1 111 ? 7.739 -11.203 -24.785 1.00 40.50 111 SER A O 1
ATOM 889 N N . CYS A 1 112 ? 8.378 -13.343 -24.522 1.00 41.12 112 CYS A N 1
ATOM 890 C CA . CYS A 1 112 ? 8.827 -13.198 -23.135 1.00 41.12 112 CYS A CA 1
ATOM 891 C C . CYS A 1 112 ? 10.057 -12.279 -23.101 1.00 41.12 112 CYS A C 1
ATOM 893 O O . CYS A 1 112 ? 11.189 -12.730 -23.245 1.00 41.12 112 CYS A O 1
ATOM 895 N N . SER A 1 113 ? 9.828 -10.983 -22.923 1.00 44.19 113 SER A N 1
ATOM 896 C CA . SER A 1 113 ? 10.852 -9.937 -22.920 1.00 44.19 113 SER A CA 1
ATOM 897 C C . SER A 1 113 ? 11.370 -9.604 -21.520 1.00 44.19 113 SER A C 1
ATOM 899 O O . SER A 1 113 ? 12.059 -8.605 -21.351 1.00 44.19 113 SER A O 1
ATOM 901 N N . LEU A 1 114 ? 11.080 -10.427 -20.504 1.00 43.12 114 LEU A N 1
ATOM 902 C CA . LEU A 1 114 ? 11.593 -10.196 -19.154 1.00 43.12 114 LEU A CA 1
ATOM 903 C C . LEU A 1 114 ? 12.922 -10.934 -18.943 1.00 43.12 114 LEU A C 1
ATOM 905 O O . LEU A 1 114 ? 12.940 -12.170 -18.942 1.00 43.12 114 LEU A O 1
ATOM 909 N N . PRO A 1 115 ? 14.037 -10.205 -18.735 1.00 44.78 115 PRO A N 1
ATOM 910 C CA . PRO A 1 115 ? 15.322 -10.805 -18.420 1.00 44.78 115 PRO A CA 1
ATOM 911 C C . PRO A 1 115 ? 15.209 -11.683 -17.171 1.00 44.78 115 PRO A C 1
ATOM 913 O O . PRO A 1 115 ? 14.617 -11.302 -16.158 1.00 44.78 115 PRO A O 1
ATOM 916 N N . THR A 1 116 ? 15.851 -12.849 -17.213 1.00 48.22 116 THR A N 1
ATOM 917 C CA . THR A 1 116 ? 15.992 -13.833 -16.120 1.00 48.22 116 THR A CA 1
ATOM 918 C C . THR A 1 116 ? 16.425 -13.233 -14.773 1.00 48.22 116 THR A C 1
ATOM 920 O O . THR A 1 116 ? 16.199 -13.848 -13.732 1.00 48.22 116 THR A O 1
ATOM 923 N N . VAL A 1 117 ? 16.993 -12.024 -14.779 1.00 44.03 117 VAL A N 1
ATOM 924 C CA . VAL A 1 117 ? 17.465 -11.271 -13.609 1.00 44.03 117 VAL A CA 1
ATOM 925 C C . VAL A 1 117 ? 16.322 -10.776 -12.711 1.00 44.03 117 VAL A C 1
ATOM 927 O O . VAL A 1 117 ? 16.459 -10.837 -11.493 1.00 44.03 117 VAL A O 1
ATOM 930 N N . GLN A 1 118 ? 15.164 -10.375 -13.253 1.00 46.28 118 GLN A N 1
ATOM 931 C CA . GLN A 1 118 ? 14.053 -9.887 -12.414 1.00 46.28 118 GLN A CA 1
ATOM 932 C C . GLN A 1 118 ? 13.397 -11.010 -11.597 1.00 46.28 118 GLN A C 1
ATOM 934 O O . GLN A 1 118 ? 12.903 -10.766 -10.499 1.00 46.28 118 GLN A O 1
ATOM 939 N N . ARG A 1 119 ? 13.443 -12.258 -12.083 1.00 46.38 119 ARG A N 1
ATOM 940 C CA . ARG A 1 119 ? 12.726 -13.412 -11.512 1.00 46.38 119 ARG A CA 1
ATOM 941 C C . ARG A 1 119 ? 13.090 -13.694 -10.046 1.00 46.38 119 ARG A C 1
ATOM 943 O O . ARG A 1 119 ? 12.215 -14.054 -9.270 1.00 46.38 119 ARG A O 1
ATOM 950 N N . LYS A 1 120 ? 14.356 -13.515 -9.651 1.00 40.78 120 LYS A N 1
ATOM 951 C CA . LYS A 1 120 ? 14.824 -13.803 -8.279 1.00 40.78 120 LYS A CA 1
ATOM 952 C C . LYS A 1 120 ? 14.378 -12.753 -7.253 1.00 40.78 120 LYS A C 1
ATOM 954 O O . LYS A 1 120 ? 14.144 -13.107 -6.101 1.00 40.78 120 LYS A O 1
ATOM 959 N N . GLU A 1 121 ? 14.218 -11.499 -7.672 1.00 41.91 121 GLU A N 1
ATOM 960 C CA . GLU A 1 121 ? 13.786 -10.398 -6.801 1.00 41.91 121 GLU A CA 1
ATOM 961 C C . GLU A 1 121 ? 12.286 -10.519 -6.461 1.00 41.91 121 GLU A C 1
ATOM 963 O O . GLU A 1 121 ? 11.893 -10.359 -5.307 1.00 41.91 121 GLU A O 1
ATOM 968 N N . TRP A 1 122 ? 11.455 -10.916 -7.438 1.00 45.56 122 TRP A N 1
ATOM 969 C CA . TRP A 1 122 ? 10.007 -11.118 -7.256 1.00 45.56 122 TRP A CA 1
ATOM 970 C C . TRP A 1 122 ? 9.668 -12.227 -6.248 1.00 45.56 122 TRP A C 1
ATOM 972 O O . TRP A 1 122 ? 8.767 -12.050 -5.431 1.00 45.56 122 TRP A O 1
ATOM 982 N N . PHE A 1 123 ? 10.401 -13.347 -6.255 1.00 39.53 123 PHE A N 1
ATOM 983 C CA . PHE A 1 123 ? 10.179 -14.437 -5.292 1.00 39.53 123 PHE A CA 1
ATOM 984 C C . PHE A 1 123 ? 10.498 -14.033 -3.843 1.00 39.53 123 PHE A C 1
ATOM 986 O O . PHE A 1 123 ? 9.866 -14.546 -2.925 1.00 39.53 123 PHE A O 1
ATOM 993 N N . ARG A 1 124 ? 11.434 -13.098 -3.615 1.00 39.34 124 ARG A N 1
ATOM 994 C CA . ARG A 1 124 ? 11.733 -12.584 -2.263 1.00 39.34 124 ARG A CA 1
ATOM 995 C C . ARG A 1 124 ? 10.681 -11.610 -1.740 1.00 39.34 124 ARG A C 1
ATOM 997 O O . ARG A 1 124 ? 10.467 -11.571 -0.534 1.00 39.34 124 ARG A O 1
ATOM 1004 N N . LEU A 1 125 ? 10.066 -10.817 -2.617 1.00 41.25 125 LEU A N 1
ATOM 1005 C CA . LEU A 1 125 ? 9.106 -9.776 -2.235 1.00 41.25 125 LEU A CA 1
ATOM 1006 C C . LEU A 1 125 ? 7.679 -10.307 -2.018 1.00 41.25 125 LEU A C 1
ATOM 1008 O O . LEU A 1 125 ? 6.883 -9.625 -1.390 1.00 41.25 125 LEU A O 1
ATOM 1012 N N . LEU A 1 126 ? 7.353 -11.506 -2.518 1.00 39.31 126 LEU A N 1
ATOM 1013 C CA . LEU A 1 126 ? 6.045 -12.155 -2.328 1.00 39.31 126 LEU A CA 1
ATOM 1014 C C . LEU A 1 126 ? 5.978 -13.090 -1.104 1.00 39.31 126 LEU A C 1
ATOM 1016 O O . LEU A 1 126 ? 4.902 -13.579 -0.781 1.00 39.31 126 LEU A O 1
ATOM 1020 N N . LEU A 1 127 ? 7.112 -13.361 -0.448 1.00 36.44 127 LEU A N 1
ATOM 1021 C CA . LEU A 1 127 ? 7.227 -14.260 0.713 1.00 36.44 127 LEU A CA 1
ATOM 1022 C C . LEU A 1 127 ? 7.637 -13.527 2.007 1.00 36.44 127 LEU A C 1
ATOM 1024 O O . LEU A 1 127 ? 8.083 -14.166 2.959 1.00 36.44 127 LEU A O 1
ATOM 1028 N N . LYS A 1 128 ? 7.496 -12.199 2.045 1.00 34.44 128 LYS A N 1
ATOM 1029 C CA . LYS A 1 128 ? 7.602 -11.382 3.259 1.00 34.44 128 LYS A CA 1
ATOM 1030 C C . LYS A 1 128 ? 6.333 -10.576 3.460 1.00 34.44 128 LYS A C 1
ATOM 1032 O O . LYS A 1 128 ? 5.796 -10.09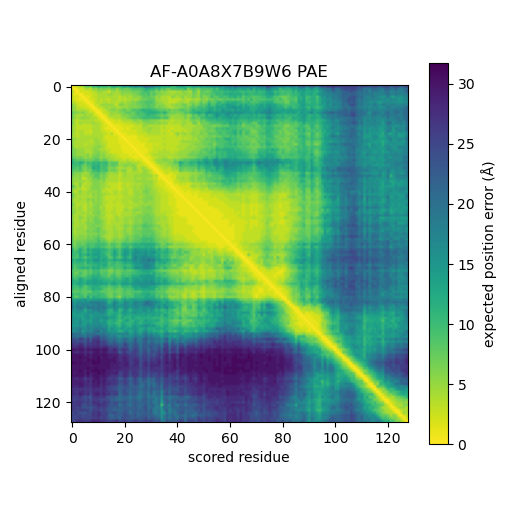7 2.439 1.00 34.44 128 LYS A O 1
#

Mean predicted aligned error: 13.21 Å